Protein AF-A0A4D6LSB0-F1 (afdb_monomer_lite)

Foldseek 3Di:
DVVVVPDPVNVVVVVVVCVVPNDDDDDLVVAAEEAECCPVCQQVDDPPPHGDQWRDPPAADARYWYFTWGQDPVRDTDTDIHHDDPPVVVVVVLQVVCVVVVDDRQPPDPVRHPPVVVCVVVVRVCCCVPVDPDDD

InterPro domains:
  IPR023213 Chloramphenicol acetyltransferase-like domain superfamily [G3DSA:3.30.559.10] (1-106)

Radius of gyration: 18.88 Å; chains: 1; bounding box: 43×37×54 Å

Organism: Vigna unguiculata (NCBI:txid3917)

Sequence (136 aa):
MAKAQMGAEYVSSVADLMVLKGRPMYRTEGNYLIGDTTQVGFYEVDFGWGSPIYGGPAGAIPFVSFYGRFRNSEGEDVIVVPILLPHHVMRSFLSELVKITNKDPMDLSDENMPNSLVAFIETVMWVVNNLFDIKF

Structure (mmCIF, N/CA/C/O backbone):
data_AF-A0A4D6LSB0-F1
#
_entry.id   AF-A0A4D6LSB0-F1
#
loop_
_atom_site.group_PDB
_atom_site.id
_atom_site.type_symbol
_atom_site.label_atom_id
_atom_site.label_alt_id
_atom_site.label_comp_id
_atom_site.label_asym_id
_atom_site.label_entity_id
_atom_site.label_seq_id
_atom_site.pdbx_PDB_ins_code
_atom_site.Cartn_x
_atom_site.Cartn_y
_atom_site.Cartn_z
_atom_site.occupancy
_atom_site.B_iso_or_equiv
_atom_site.auth_seq_id
_atom_site.auth_comp_id
_atom_site.auth_asym_id
_atom_site.auth_atom_id
_atom_site.pdbx_PDB_model_num
ATOM 1 N N . MET A 1 1 ? 7.459 15.415 -8.007 1.00 44.94 1 MET A N 1
ATOM 2 C CA . MET A 1 1 ? 6.302 14.710 -8.600 1.00 44.94 1 MET A CA 1
ATOM 3 C C . MET A 1 1 ? 6.814 13.647 -9.566 1.00 44.94 1 MET A C 1
ATOM 5 O O . MET A 1 1 ? 7.153 13.991 -10.685 1.00 44.94 1 MET A O 1
ATOM 9 N N . ALA A 1 2 ? 6.901 12.381 -9.151 1.00 59.53 2 ALA A N 1
ATOM 10 C CA . ALA A 1 2 ? 7.356 11.301 -10.038 1.00 59.53 2 ALA A CA 1
ATOM 11 C C . ALA A 1 2 ? 6.264 10.857 -11.035 1.00 59.53 2 ALA A C 1
ATOM 13 O O . ALA A 1 2 ? 6.549 10.625 -12.203 1.00 59.53 2 ALA A O 1
ATOM 14 N N . LYS A 1 3 ? 4.989 10.836 -10.612 1.00 59.88 3 LYS A N 1
ATOM 15 C CA . LYS A 1 3 ? 3.849 10.428 -11.459 1.00 59.88 3 LYS A CA 1
ATOM 16 C C . LYS A 1 3 ? 3.667 11.313 -12.700 1.00 59.88 3 LYS A C 1
ATOM 18 O O . LYS A 1 3 ? 3.367 10.803 -13.767 1.00 59.88 3 LYS A O 1
ATOM 23 N N . ALA A 1 4 ? 3.888 12.625 -12.580 1.00 70.25 4 ALA A N 1
ATOM 24 C CA . ALA A 1 4 ? 3.753 13.567 -13.698 1.00 70.25 4 ALA A CA 1
ATOM 25 C C . ALA A 1 4 ? 4.863 13.424 -14.757 1.00 70.25 4 ALA A C 1
ATOM 27 O O . ALA A 1 4 ? 4.676 13.828 -15.898 1.00 70.25 4 ALA A O 1
ATOM 28 N N . GLN A 1 5 ? 6.010 12.846 -14.386 1.00 71.56 5 GLN A N 1
ATOM 29 C CA . GLN A 1 5 ? 7.112 12.565 -15.311 1.00 71.56 5 GLN A CA 1
ATOM 30 C C . GLN A 1 5 ? 6.899 11.252 -16.085 1.00 71.56 5 GLN A C 1
ATOM 32 O O . GLN A 1 5 ? 7.557 11.025 -17.097 1.00 71.56 5 GLN A O 1
ATOM 37 N N . MET A 1 6 ? 5.965 10.401 -15.645 1.00 80.06 6 MET A N 1
ATOM 38 C CA . MET A 1 6 ? 5.596 9.153 -16.318 1.00 80.06 6 MET A CA 1
ATOM 39 C C . MET A 1 6 ? 4.582 9.423 -17.439 1.00 80.06 6 MET A C 1
ATOM 41 O O . MET A 1 6 ? 3.398 9.112 -17.323 1.00 80.06 6 MET A O 1
ATOM 45 N N . GLY A 1 7 ? 5.051 10.045 -18.521 1.00 89.94 7 GLY A N 1
ATOM 46 C CA . GLY A 1 7 ? 4.271 10.235 -19.746 1.00 89.94 7 GLY A CA 1
ATOM 47 C C . GLY A 1 7 ? 4.190 8.970 -20.608 1.00 89.94 7 GLY A C 1
ATOM 48 O O . GLY A 1 7 ? 4.887 7.985 -20.361 1.00 89.94 7 GLY A O 1
ATOM 49 N N . ALA A 1 8 ? 3.376 9.015 -21.665 1.00 90.44 8 ALA A N 1
ATOM 50 C CA . ALA A 1 8 ? 3.216 7.895 -22.598 1.00 90.44 8 ALA A CA 1
ATOM 51 C C . ALA A 1 8 ? 4.552 7.460 -23.231 1.00 90.44 8 ALA A C 1
ATOM 53 O O . ALA A 1 8 ? 4.844 6.271 -23.282 1.00 90.44 8 ALA A O 1
ATOM 54 N N . GLU A 1 9 ? 5.398 8.415 -23.630 1.00 90.62 9 GLU A N 1
ATOM 55 C CA . GLU A 1 9 ? 6.722 8.130 -24.203 1.00 90.62 9 GLU A CA 1
ATOM 56 C C . GLU A 1 9 ? 7.644 7.395 -23.222 1.00 90.62 9 GLU A C 1
ATOM 58 O O . GLU A 1 9 ? 8.336 6.453 -23.604 1.00 90.62 9 GLU A O 1
ATOM 63 N N . TYR A 1 10 ? 7.618 7.783 -21.943 1.00 90.38 10 TYR A N 1
ATOM 64 C CA . TYR A 1 10 ? 8.384 7.102 -20.900 1.00 90.38 10 TYR A CA 1
ATOM 65 C C . TYR A 1 10 ? 7.906 5.658 -20.723 1.00 90.38 10 TYR A C 1
ATOM 67 O O . TYR A 1 10 ? 8.723 4.742 -20.675 1.00 90.38 10 TYR A O 1
ATOM 75 N N . VAL A 1 11 ? 6.589 5.444 -20.671 1.00 91.50 11 VAL A N 1
ATOM 76 C CA . VAL A 1 11 ? 6.005 4.103 -20.525 1.00 91.50 11 VAL A CA 1
ATOM 77 C C . VAL A 1 11 ? 6.361 3.215 -21.719 1.00 91.50 11 VAL A C 1
ATOM 79 O O . VAL A 1 11 ? 6.777 2.077 -21.508 1.00 91.50 11 VAL A O 1
ATOM 82 N N . SER A 1 12 ? 6.271 3.732 -22.948 1.00 92.44 12 SER A N 1
ATOM 83 C CA . SER A 1 12 ? 6.667 2.995 -24.156 1.00 92.44 12 SER A CA 1
ATOM 84 C C . SER A 1 12 ? 8.158 2.650 -24.155 1.00 92.44 12 SER A C 1
ATOM 86 O O . SER A 1 12 ? 8.516 1.501 -24.380 1.00 92.44 12 SER A O 1
ATOM 88 N N . SER A 1 13 ? 9.026 3.604 -23.806 1.00 94.00 13 SER A N 1
ATOM 89 C CA . SER A 1 13 ? 10.474 3.374 -23.709 1.00 94.00 13 SER A CA 1
ATOM 90 C C . SER A 1 13 ? 10.828 2.314 -22.659 1.00 94.00 13 SER A C 1
ATOM 92 O O . SER A 1 13 ? 11.653 1.432 -22.904 1.00 94.00 13 SER A O 1
ATOM 94 N N . VAL A 1 14 ? 10.163 2.341 -21.498 1.00 91.81 14 VAL A N 1
ATOM 95 C CA . VAL A 1 14 ? 10.322 1.298 -20.478 1.00 91.81 14 VAL A CA 1
ATOM 96 C C . VAL A 1 14 ? 9.817 -0.046 -20.997 1.00 91.81 14 VAL A C 1
ATOM 98 O O . VAL A 1 14 ? 10.492 -1.046 -20.782 1.00 91.81 14 VAL A O 1
ATOM 101 N N . ALA A 1 15 ? 8.684 -0.101 -21.701 1.00 92.75 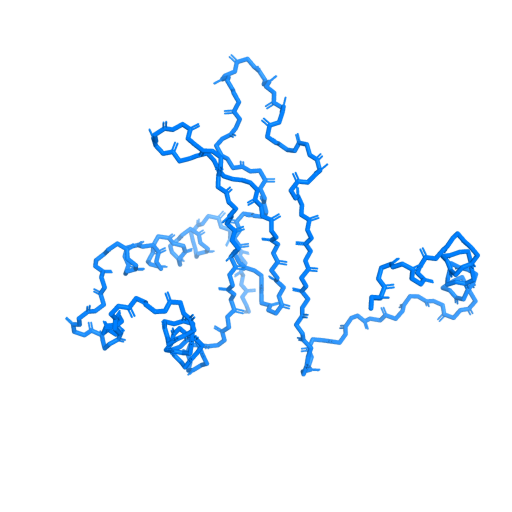15 ALA A N 1
ATOM 102 C CA . ALA A 1 15 ? 8.179 -1.343 -22.285 1.00 92.75 15 ALA A CA 1
ATOM 103 C C . ALA A 1 15 ? 9.174 -1.948 -23.292 1.00 92.75 15 ALA A C 1
ATOM 105 O O . ALA A 1 15 ? 9.510 -3.127 -23.169 1.00 92.75 15 ALA A O 1
ATOM 106 N N . ASP A 1 16 ? 9.718 -1.138 -24.204 1.00 95.69 16 ASP A N 1
ATOM 107 C CA . ASP A 1 16 ? 10.752 -1.561 -25.155 1.00 95.69 16 ASP A CA 1
ATOM 108 C C . ASP A 1 16 ? 12.007 -2.063 -24.428 1.00 95.69 16 ASP A C 1
ATOM 110 O O . ASP A 1 16 ? 12.557 -3.119 -24.755 1.00 95.69 16 ASP A O 1
ATOM 114 N N . LEU A 1 17 ? 12.433 -1.362 -23.373 1.00 93.75 17 LEU A N 1
ATOM 115 C CA . LEU A 1 17 ? 13.543 -1.797 -22.528 1.00 93.75 17 LEU A CA 1
ATOM 116 C C . LEU A 1 17 ? 13.264 -3.158 -21.868 1.00 93.75 17 LEU A C 1
ATOM 118 O O . LEU A 1 17 ? 14.158 -4.006 -21.844 1.00 93.75 17 LEU A O 1
ATOM 122 N N . MET A 1 18 ? 12.045 -3.392 -21.367 1.00 94.25 18 MET A N 1
ATOM 123 C CA . MET A 1 18 ? 11.648 -4.669 -20.757 1.00 94.25 18 MET A CA 1
ATOM 124 C C . MET A 1 18 ? 11.603 -5.816 -21.777 1.00 94.25 18 MET A C 1
ATOM 126 O O . MET A 1 18 ? 11.867 -6.957 -21.402 1.00 94.25 18 MET A O 1
ATOM 130 N N . VAL A 1 19 ? 11.320 -5.541 -23.055 1.00 95.69 19 VAL A N 1
ATOM 131 C CA . VAL A 1 19 ? 11.426 -6.535 -24.140 1.00 95.69 19 VAL A CA 1
ATOM 132 C C . VAL A 1 19 ? 12.892 -6.866 -24.429 1.00 95.69 19 VAL A C 1
ATOM 134 O O . VAL A 1 19 ? 13.247 -8.033 -24.572 1.00 95.69 19 VAL A O 1
ATOM 137 N N . LEU A 1 20 ? 13.760 -5.850 -24.476 1.00 96.19 20 LEU A N 1
ATOM 138 C CA . LEU A 1 20 ? 15.174 -6.014 -24.829 1.00 96.19 20 LEU A CA 1
ATOM 139 C C . LEU A 1 20 ? 16.026 -6.627 -23.711 1.00 96.19 20 LEU A C 1
ATOM 141 O O . LEU A 1 20 ? 16.982 -7.351 -23.989 1.00 96.19 20 LEU A O 1
ATOM 145 N N . LYS A 1 21 ? 15.746 -6.284 -22.451 1.00 94.06 21 LYS A N 1
ATOM 146 C CA . LYS A 1 21 ? 16.558 -6.669 -21.283 1.00 94.06 21 LYS A CA 1
ATOM 147 C C . LYS A 1 21 ? 15.846 -7.625 -20.328 1.00 94.06 21 LYS A C 1
ATOM 149 O O . LYS A 1 21 ? 16.485 -8.131 -19.408 1.00 94.06 21 LYS A O 1
ATOM 154 N N . GLY A 1 22 ? 14.561 -7.891 -20.551 1.00 90.25 22 GLY A N 1
ATOM 155 C CA . GLY A 1 22 ? 13.711 -8.591 -19.595 1.00 90.25 22 GLY A CA 1
ATOM 156 C C . GLY A 1 22 ? 13.246 -7.678 -18.458 1.00 90.25 22 GLY A C 1
ATOM 157 O O . GLY A 1 22 ? 13.720 -6.554 -18.291 1.00 90.25 22 GLY A O 1
ATOM 158 N N . ARG A 1 23 ? 12.303 -8.177 -17.651 1.00 86.50 23 ARG A N 1
ATOM 159 C CA . ARG A 1 23 ? 11.774 -7.463 -16.483 1.00 86.50 23 ARG A CA 1
ATOM 160 C C . ARG A 1 23 ? 12.712 -7.629 -15.278 1.00 86.50 23 ARG A C 1
ATOM 162 O O . ARG A 1 23 ? 12.906 -8.766 -14.846 1.00 86.50 23 ARG A O 1
ATOM 169 N N . PRO A 1 24 ? 13.244 -6.543 -14.688 1.00 84.62 24 PRO A N 1
ATOM 170 C CA . PRO A 1 24 ? 13.996 -6.617 -13.444 1.00 84.62 24 PRO A CA 1
ATOM 171 C C . PRO A 1 24 ? 13.144 -7.202 -12.319 1.00 84.62 24 PRO A C 1
ATOM 173 O O . PRO A 1 24 ? 11.960 -6.881 -12.187 1.00 84.62 24 PRO A O 1
ATOM 176 N N . MET A 1 25 ? 13.762 -8.030 -11.480 1.00 81.06 25 MET A N 1
ATOM 177 C CA . MET A 1 25 ? 13.138 -8.474 -10.240 1.00 81.06 25 MET A CA 1
ATOM 178 C C . MET A 1 25 ? 13.041 -7.294 -9.270 1.00 81.06 25 MET A C 1
ATOM 180 O O . MET A 1 25 ? 13.960 -6.477 -9.172 1.00 81.06 25 MET A O 1
ATOM 184 N N . TYR A 1 26 ? 11.929 -7.196 -8.547 1.00 72.38 26 TYR A N 1
ATOM 185 C CA . TYR A 1 26 ? 11.775 -6.172 -7.522 1.00 72.38 26 TYR A CA 1
ATOM 186 C C . TYR A 1 26 ? 12.728 -6.447 -6.364 1.00 72.38 26 TYR A C 1
ATOM 188 O O . TYR A 1 26 ? 12.724 -7.541 -5.801 1.00 72.38 26 TYR A O 1
ATOM 196 N N . ARG A 1 27 ? 13.528 -5.446 -5.993 1.00 78.19 27 ARG A N 1
ATOM 197 C CA . ARG A 1 27 ? 14.406 -5.527 -4.828 1.00 78.19 27 ARG A CA 1
ATOM 198 C C . ARG A 1 27 ? 13.702 -4.914 -3.626 1.00 78.19 27 ARG A C 1
ATOM 200 O O . ARG A 1 27 ? 13.514 -3.705 -3.582 1.00 78.19 27 ARG A O 1
ATOM 207 N N . THR A 1 28 ? 13.333 -5.741 -2.657 1.00 71.25 28 THR A N 1
ATOM 208 C CA . THR A 1 28 ? 12.705 -5.303 -1.398 1.00 71.25 28 THR A CA 1
ATOM 209 C C . THR A 1 28 ? 13.728 -4.885 -0.340 1.00 71.25 28 THR A C 1
ATOM 211 O O . THR A 1 28 ? 13.394 -4.153 0.583 1.00 71.25 28 THR A O 1
ATOM 214 N N . GLU A 1 29 ? 14.999 -5.270 -0.479 1.00 82.00 29 GLU A N 1
ATOM 215 C CA . GLU A 1 29 ? 16.067 -4.795 0.408 1.00 82.00 29 GLU A CA 1
ATOM 216 C C . GLU A 1 29 ? 16.206 -3.270 0.335 1.00 82.00 29 GLU A C 1
ATOM 218 O O . GLU A 1 29 ? 16.516 -2.718 -0.723 1.00 82.00 29 GLU A O 1
ATOM 223 N N . GLY A 1 30 ? 15.972 -2.593 1.462 1.00 83.06 30 GLY A N 1
ATOM 224 C CA . GLY A 1 30 ? 16.048 -1.133 1.571 1.00 83.06 30 GLY A CA 1
ATOM 225 C C . GLY A 1 30 ? 14.934 -0.370 0.845 1.00 83.06 30 GLY A C 1
ATOM 226 O O . GLY A 1 30 ? 14.959 0.857 0.847 1.00 83.06 30 GLY A O 1
ATOM 227 N N . ASN A 1 31 ? 13.960 -1.064 0.247 1.00 85.19 31 ASN A N 1
ATOM 228 C CA . ASN A 1 31 ? 12.840 -0.452 -0.464 1.00 85.19 31 ASN A CA 1
ATOM 229 C C . ASN A 1 31 ? 11.509 -0.879 0.157 1.00 85.19 31 ASN A C 1
ATOM 231 O O . ASN A 1 31 ? 11.371 -1.983 0.678 1.00 85.19 31 ASN A O 1
ATOM 235 N N . TYR A 1 32 ? 10.507 -0.012 0.048 1.00 84.56 32 TYR A N 1
ATOM 236 C CA . TYR A 1 32 ? 9.141 -0.300 0.468 1.00 84.56 32 TYR A CA 1
ATOM 237 C C . TYR A 1 32 ? 8.189 0.048 -0.671 1.00 84.56 32 TYR A C 1
ATOM 239 O O . TYR A 1 32 ? 8.266 1.146 -1.227 1.00 84.56 32 TYR A O 1
ATOM 247 N N . LEU A 1 33 ? 7.320 -0.886 -1.052 1.00 87.81 33 LEU A N 1
ATOM 248 C CA . LEU A 1 33 ? 6.403 -0.696 -2.169 1.00 87.81 33 LEU A CA 1
ATOM 249 C C . LEU A 1 33 ? 5.037 -0.255 -1.656 1.00 87.81 33 LEU A C 1
ATOM 251 O O . LEU A 1 33 ? 4.509 -0.796 -0.686 1.00 87.81 33 LEU A O 1
ATOM 255 N N . ILE A 1 34 ? 4.447 0.709 -2.354 1.00 88.12 34 ILE A N 1
ATOM 256 C CA . ILE A 1 34 ? 3.112 1.209 -2.050 1.00 88.12 34 ILE A CA 1
ATOM 257 C C . ILE A 1 34 ? 2.288 1.204 -3.336 1.00 88.12 34 ILE A C 1
ATOM 259 O O . ILE A 1 34 ? 2.663 1.840 -4.320 1.00 88.12 34 ILE A O 1
ATOM 263 N N . GLY A 1 35 ? 1.175 0.475 -3.330 1.00 87.56 35 GLY A N 1
ATOM 264 C CA . GLY A 1 35 ? 0.183 0.478 -4.400 1.00 87.56 35 GLY A CA 1
ATOM 265 C C . GLY A 1 35 ? -1.056 1.270 -3.996 1.00 87.56 35 GLY A C 1
ATOM 266 O O . GLY A 1 35 ? -1.529 1.154 -2.873 1.00 87.56 35 GLY A O 1
ATOM 267 N N . ASP A 1 36 ? -1.619 2.063 -4.899 1.00 87.88 36 ASP A N 1
ATOM 268 C CA . ASP A 1 36 ? -2.911 2.713 -4.669 1.00 87.88 36 ASP A CA 1
ATOM 269 C C . ASP A 1 36 ? -4.007 1.941 -5.405 1.00 87.88 36 ASP A C 1
ATOM 271 O O . ASP A 1 36 ? -4.011 1.887 -6.634 1.00 87.88 36 ASP A O 1
ATOM 275 N N . THR A 1 37 ? -4.917 1.319 -4.650 1.00 87.31 37 THR A N 1
ATOM 276 C CA . THR A 1 37 ? -6.071 0.591 -5.202 1.00 87.31 37 THR A CA 1
ATOM 277 C C . THR A 1 37 ? -7.397 1.316 -4.989 1.00 87.31 37 THR A C 1
ATOM 279 O O . THR A 1 37 ? -8.455 0.792 -5.336 1.00 87.31 37 THR A O 1
ATOM 282 N N . THR A 1 38 ? -7.374 2.553 -4.482 1.00 84.31 38 THR A N 1
ATOM 283 C CA . THR A 1 38 ? -8.592 3.315 -4.156 1.00 84.31 38 THR A CA 1
ATOM 284 C C . THR A 1 38 ? -9.459 3.643 -5.373 1.00 84.31 38 THR A C 1
ATOM 286 O O . THR A 1 38 ? -10.632 3.982 -5.218 1.00 84.31 38 THR A O 1
ATOM 289 N N . GLN A 1 39 ? -8.914 3.524 -6.585 1.00 85.62 39 GLN A N 1
ATOM 290 C CA . GLN A 1 39 ? -9.604 3.793 -7.852 1.00 85.62 39 GLN A CA 1
ATOM 291 C C . GLN A 1 39 ? -9.823 2.540 -8.709 1.00 85.62 39 GLN A C 1
ATOM 293 O O . GLN A 1 39 ? -10.271 2.648 -9.842 1.00 85.62 39 GLN A O 1
ATOM 298 N N . VAL A 1 40 ? -9.511 1.348 -8.192 1.00 85.56 40 VAL A N 1
ATOM 299 C CA . VAL A 1 40 ? -9.638 0.095 -8.962 1.00 85.56 40 VAL A CA 1
ATOM 300 C C . VAL A 1 40 ? -11.102 -0.362 -9.087 1.00 85.56 40 VAL A C 1
ATOM 302 O O . VAL A 1 40 ? -11.410 -1.202 -9.923 1.00 85.56 40 VAL A O 1
ATOM 305 N N . GLY A 1 41 ? -12.017 0.210 -8.295 1.00 84.44 41 GLY A N 1
ATOM 306 C CA . GLY A 1 41 ? -13.458 -0.066 -8.380 1.00 84.44 41 GLY A CA 1
ATOM 307 C C . GLY A 1 41 ? -13.917 -1.301 -7.602 1.00 84.44 41 GLY A C 1
ATOM 308 O O . GLY A 1 41 ? -15.070 -1.699 -7.708 1.00 84.44 41 GLY A O 1
ATOM 309 N N . PHE A 1 42 ? -13.055 -1.901 -6.772 1.00 82.81 42 PHE A N 1
ATOM 310 C CA . PHE A 1 42 ? -13.418 -3.089 -5.986 1.00 82.81 42 PHE A CA 1
ATOM 311 C C . PHE A 1 42 ? -14.635 -2.889 -5.067 1.00 82.81 42 PHE A C 1
ATOM 313 O O . PHE A 1 42 ? -15.324 -3.850 -4.757 1.00 82.81 42 PHE A O 1
ATOM 320 N N . TYR A 1 43 ? -14.910 -1.652 -4.651 1.00 78.62 43 TYR A N 1
ATOM 321 C CA . TYR A 1 43 ? -16.040 -1.266 -3.796 1.00 78.62 43 TYR A CA 1
ATOM 322 C C . TYR A 1 43 ? -17.372 -1.109 -4.552 1.00 78.62 43 TYR A C 1
ATOM 324 O O . TYR A 1 43 ? -18.408 -0.926 -3.921 1.00 78.62 43 TYR A O 1
ATOM 332 N N . GLU A 1 44 ? -17.360 -1.177 -5.885 1.00 82.50 44 GLU A N 1
ATOM 333 C CA . GLU A 1 44 ? -18.548 -1.005 -6.739 1.00 82.50 44 GLU A CA 1
ATOM 334 C C . GLU A 1 44 ? -19.136 -2.347 -7.208 1.00 82.50 44 GLU A C 1
ATOM 336 O O . GLU A 1 44 ? -20.183 -2.382 -7.851 1.00 82.50 44 GLU A O 1
ATOM 341 N N . VAL A 1 45 ? -18.472 -3.463 -6.894 1.00 84.38 45 VAL A N 1
ATOM 342 C CA . VAL A 1 45 ? -18.881 -4.800 -7.337 1.00 84.38 45 VAL A CA 1
ATOM 343 C C . VAL A 1 45 ? -19.974 -5.351 -6.422 1.00 84.38 45 VAL A C 1
ATOM 345 O O . VAL A 1 45 ? -19.681 -5.785 -5.315 1.00 84.38 45 VAL A O 1
ATOM 348 N N . ASP A 1 46 ? -21.219 -5.390 -6.894 1.00 86.81 46 ASP A N 1
ATOM 349 C CA . ASP A 1 46 ? -22.346 -6.004 -6.179 1.00 86.81 46 ASP A CA 1
ATOM 350 C C . ASP A 1 46 ? -22.815 -7.284 -6.888 1.00 86.81 46 ASP A C 1
ATOM 352 O O . ASP A 1 46 ? -23.262 -7.257 -8.035 1.00 86.81 46 ASP A O 1
ATOM 356 N N . PHE A 1 47 ? -22.723 -8.420 -6.193 1.00 85.31 47 PHE A N 1
ATOM 357 C CA . PHE A 1 47 ? -23.190 -9.726 -6.678 1.00 85.31 47 PHE A CA 1
ATOM 358 C C . PHE A 1 47 ? -24.655 -10.030 -6.305 1.00 85.31 47 PHE A C 1
ATOM 360 O O . PHE A 1 47 ? -25.125 -11.149 -6.506 1.00 85.31 47 PHE A O 1
ATOM 367 N N . GLY A 1 48 ? -25.380 -9.055 -5.752 1.00 87.88 48 GLY A N 1
ATOM 368 C CA . GLY A 1 48 ? -26.732 -9.201 -5.210 1.00 87.88 48 GLY A CA 1
ATOM 369 C C . GLY A 1 48 ? -26.774 -9.376 -3.688 1.00 87.88 48 GLY A C 1
ATOM 370 O O . GLY A 1 48 ? -27.844 -9.629 -3.135 1.00 87.88 48 GLY A O 1
ATOM 371 N N . TRP A 1 49 ? -25.630 -9.252 -3.008 1.00 85.31 49 TRP A N 1
ATOM 372 C CA . TRP A 1 49 ? -25.510 -9.310 -1.541 1.00 85.31 49 TRP A CA 1
ATOM 373 C C . TRP A 1 49 ? -25.163 -7.948 -0.925 1.00 85.31 49 TRP A C 1
ATOM 375 O O . TRP A 1 49 ? -24.956 -7.857 0.285 1.00 85.31 49 TRP A O 1
ATOM 385 N N . GLY A 1 50 ? -25.136 -6.895 -1.744 1.00 82.69 50 GLY A N 1
ATOM 386 C CA . GLY A 1 50 ? -24.750 -5.548 -1.354 1.00 82.69 50 GLY A CA 1
ATOM 387 C C . GLY A 1 50 ? -23.284 -5.249 -1.658 1.00 82.69 50 GLY A C 1
ATOM 388 O O . GLY A 1 50 ? -22.492 -6.126 -2.007 1.00 82.69 50 GLY A O 1
ATOM 389 N N . SER A 1 51 ? -22.922 -3.972 -1.530 1.00 82.00 51 SER A N 1
ATOM 390 C CA . SER A 1 51 ? -21.564 -3.496 -1.792 1.00 82.00 51 SER A CA 1
ATOM 391 C C . SER A 1 51 ? -20.548 -4.081 -0.798 1.00 82.00 51 SER A C 1
ATOM 393 O O . SER A 1 51 ? -20.848 -4.203 0.394 1.00 82.00 51 SER A O 1
ATOM 395 N N . PRO A 1 52 ? -19.325 -4.405 -1.247 1.00 80.88 52 PRO A N 1
ATOM 396 C CA . PRO A 1 52 ? -18.331 -5.048 -0.408 1.00 80.88 52 PRO A CA 1
ATOM 397 C C . PRO A 1 52 ? -17.748 -4.058 0.601 1.00 80.88 52 PRO A C 1
ATOM 399 O O . PRO A 1 52 ? -17.442 -2.909 0.286 1.00 80.88 52 PRO A O 1
ATOM 402 N N . ILE A 1 53 ? -17.553 -4.543 1.827 1.00 82.38 53 ILE A N 1
ATOM 403 C CA . ILE A 1 53 ? -16.959 -3.779 2.934 1.00 82.38 53 ILE A CA 1
ATOM 404 C C . ILE A 1 53 ? -15.466 -3.510 2.684 1.00 82.38 53 ILE A C 1
ATOM 406 O O . ILE A 1 53 ? -14.942 -2.470 3.078 1.00 82.38 53 ILE A O 1
ATOM 410 N N . TYR A 1 54 ? -14.778 -4.438 2.018 1.00 79.88 54 TYR A N 1
ATOM 411 C CA . TYR A 1 54 ? -13.359 -4.366 1.686 1.00 79.88 54 TYR A CA 1
ATOM 412 C C . TYR A 1 54 ? -13.087 -5.133 0.393 1.00 79.88 54 TYR A C 1
ATOM 414 O O . TYR A 1 54 ? -13.677 -6.186 0.162 1.00 79.88 54 TYR A O 1
ATOM 422 N N . GLY A 1 55 ? -12.163 -4.628 -0.424 1.00 78.06 55 GLY A N 1
ATOM 423 C CA . GLY A 1 55 ? -11.814 -5.227 -1.714 1.00 78.06 55 GLY A CA 1
ATOM 424 C C . GLY A 1 55 ? -10.318 -5.226 -2.018 1.00 78.06 55 GLY A C 1
ATOM 425 O O . GLY A 1 55 ? -9.935 -5.178 -3.177 1.00 78.06 55 GLY A O 1
ATOM 426 N N . GLY A 1 56 ? -9.463 -5.197 -0.995 1.00 77.31 56 GLY A N 1
ATOM 427 C CA . GLY A 1 56 ? -8.008 -5.209 -1.162 1.00 77.31 56 GLY A CA 1
ATOM 428 C C . GLY A 1 56 ? -7.382 -6.596 -0.958 1.00 77.31 56 GLY A C 1
ATOM 429 O O . GLY A 1 56 ? -8.092 -7.595 -0.835 1.00 77.31 56 GLY A O 1
ATOM 430 N N . PRO A 1 57 ? -6.040 -6.675 -0.887 1.00 75.88 57 PRO A N 1
ATOM 431 C CA . PRO A 1 57 ? -5.333 -7.905 -0.537 1.00 75.88 57 PRO A CA 1
ATOM 432 C C . PRO A 1 57 ? -5.874 -8.521 0.756 1.00 75.88 57 PRO A C 1
ATOM 434 O O . PRO A 1 57 ? -6.181 -7.791 1.699 1.00 75.88 57 PRO A O 1
ATOM 437 N N . ALA A 1 58 ? -5.930 -9.854 0.818 1.00 77.44 58 ALA A N 1
ATOM 438 C CA . ALA A 1 58 ? -6.460 -10.591 1.970 1.00 77.44 58 ALA A CA 1
ATOM 439 C C . ALA A 1 58 ? -5.708 -10.318 3.289 1.00 77.44 58 ALA A C 1
ATOM 441 O O . ALA A 1 58 ? -6.234 -10.576 4.366 1.00 77.44 58 ALA A O 1
ATOM 442 N N . GLY A 1 59 ? -4.489 -9.781 3.214 1.00 71.12 59 GLY A N 1
ATOM 443 C CA . GLY A 1 59 ? -3.690 -9.415 4.372 1.00 71.12 59 GLY A CA 1
ATOM 444 C C . GLY A 1 59 ? -2.502 -8.536 3.998 1.00 71.12 59 GLY A C 1
ATOM 445 O O . GLY A 1 59 ? -2.313 -8.158 2.839 1.00 71.12 59 GLY A O 1
ATOM 446 N N . ALA A 1 60 ? -1.700 -8.204 5.005 1.00 76.25 60 ALA A N 1
ATOM 447 C CA . ALA A 1 60 ? -0.488 -7.425 4.821 1.00 76.25 60 ALA A CA 1
ATOM 448 C C . ALA A 1 60 ? 0.609 -8.277 4.161 1.00 76.25 60 ALA A C 1
ATOM 450 O O . ALA A 1 60 ? 0.836 -9.423 4.546 1.00 76.25 60 ALA A O 1
ATOM 451 N N . ILE A 1 61 ? 1.291 -7.714 3.164 1.00 79.31 61 ILE A N 1
ATOM 452 C CA . ILE A 1 61 ? 2.361 -8.385 2.420 1.00 79.31 61 ILE A CA 1
ATOM 453 C C . ILE A 1 61 ? 3.696 -7.802 2.902 1.00 79.31 61 ILE A C 1
ATOM 455 O O . ILE A 1 61 ? 3.802 -6.580 3.035 1.00 79.31 61 ILE A O 1
ATOM 459 N N . PRO A 1 62 ? 4.730 -8.619 3.179 1.00 81.12 62 PRO A N 1
ATOM 460 C CA . PRO A 1 62 ? 6.015 -8.091 3.622 1.00 81.12 62 PRO A CA 1
ATOM 461 C C . PRO A 1 62 ? 6.557 -7.051 2.634 1.00 81.12 62 PRO A C 1
ATOM 463 O O . PRO A 1 62 ? 6.660 -7.327 1.439 1.00 81.12 62 PRO A O 1
ATOM 466 N N . PHE A 1 63 ? 6.918 -5.867 3.136 1.00 80.75 63 PHE A N 1
ATOM 467 C CA . PHE A 1 63 ? 7.500 -4.765 2.350 1.00 80.75 63 PHE A CA 1
ATOM 468 C C . PHE A 1 63 ? 6.599 -4.181 1.244 1.00 80.75 63 PHE A C 1
ATOM 470 O O . PHE A 1 63 ? 7.080 -3.405 0.412 1.00 80.75 63 PHE A O 1
ATOM 477 N N . VAL A 1 64 ? 5.305 -4.526 1.226 1.00 85.75 64 VAL A N 1
ATOM 478 C CA . VAL A 1 64 ? 4.327 -4.017 0.258 1.00 85.75 64 VAL A CA 1
ATOM 479 C C . VAL A 1 64 ? 3.030 -3.636 0.967 1.00 85.75 64 VAL A C 1
ATOM 481 O O . VAL A 1 64 ? 2.395 -4.464 1.616 1.00 85.75 64 VAL A O 1
ATOM 484 N N . SER A 1 65 ? 2.582 -2.399 0.776 1.00 87.62 65 SER A N 1
ATOM 485 C CA . SER A 1 65 ? 1.273 -1.934 1.242 1.00 87.62 65 SER A CA 1
ATOM 486 C C . SER A 1 65 ? 0.395 -1.478 0.098 1.00 87.62 65 SER A C 1
ATOM 488 O O . SER A 1 65 ? 0.880 -0.977 -0.914 1.00 87.62 65 SER A O 1
ATOM 490 N N . PHE A 1 66 ? -0.915 -1.590 0.297 1.00 85.94 66 PHE A N 1
ATOM 491 C CA . PHE A 1 66 ? -1.902 -1.073 -0.638 1.00 85.94 66 PHE A CA 1
ATOM 492 C C . PHE A 1 66 ? -2.835 -0.088 0.061 1.00 85.94 66 PHE A C 1
ATOM 494 O O . PHE A 1 66 ? -3.317 -0.375 1.151 1.00 85.94 66 PHE A O 1
ATOM 501 N N . TYR A 1 67 ? -3.119 1.053 -0.564 1.00 85.44 67 TYR A N 1
ATOM 502 C CA . TYR A 1 67 ? -4.243 1.893 -0.164 1.00 85.44 67 TYR A CA 1
ATOM 503 C C . TYR A 1 67 ? -5.526 1.234 -0.661 1.00 85.44 67 TYR A C 1
ATOM 505 O O . TYR A 1 67 ? -5.773 1.186 -1.870 1.00 85.44 67 TYR A O 1
ATOM 513 N N . GLY A 1 68 ? -6.318 0.699 0.263 1.00 84.50 68 GLY A N 1
ATOM 514 C CA . GLY A 1 68 ? -7.624 0.106 -0.013 1.00 84.50 68 GLY A CA 1
ATOM 515 C C . GLY A 1 68 ? -8.744 0.970 0.550 1.00 84.50 68 GLY A C 1
ATOM 516 O O . GLY A 1 68 ? -8.590 1.560 1.619 1.00 84.50 68 GLY A O 1
ATOM 517 N N . ARG A 1 69 ? -9.881 1.039 -0.151 1.00 82.88 69 ARG A N 1
ATOM 518 C CA . ARG A 1 69 ? -11.115 1.570 0.446 1.00 82.88 69 ARG A CA 1
ATOM 519 C C . ARG A 1 69 ? -11.744 0.514 1.352 1.00 82.88 69 ARG A C 1
ATOM 521 O O . ARG A 1 69 ? -11.740 -0.672 1.019 1.00 82.88 69 ARG A O 1
ATOM 528 N N . PHE A 1 70 ? -12.272 0.967 2.477 1.00 82.50 70 PHE A N 1
ATOM 529 C CA . PHE A 1 70 ? -12.978 0.169 3.467 1.00 82.50 70 PHE A CA 1
ATOM 530 C C . PHE A 1 70 ? -14.213 0.937 3.923 1.00 82.50 70 PHE A C 1
ATOM 532 O O . PHE A 1 70 ? -14.109 2.130 4.200 1.00 82.50 70 PHE A O 1
ATOM 539 N N . ARG A 1 71 ? -15.360 0.270 4.026 1.00 79.19 71 ARG A N 1
ATOM 540 C CA . ARG A 1 71 ? -16.568 0.869 4.599 1.00 79.19 71 ARG A CA 1
ATOM 541 C C . ARG A 1 71 ? -16.669 0.495 6.074 1.00 79.19 71 ARG A C 1
ATOM 543 O O . ARG A 1 71 ? -16.722 -0.684 6.409 1.00 79.19 71 ARG A O 1
ATOM 550 N N . ASN A 1 72 ? -16.663 1.487 6.961 1.00 79.56 72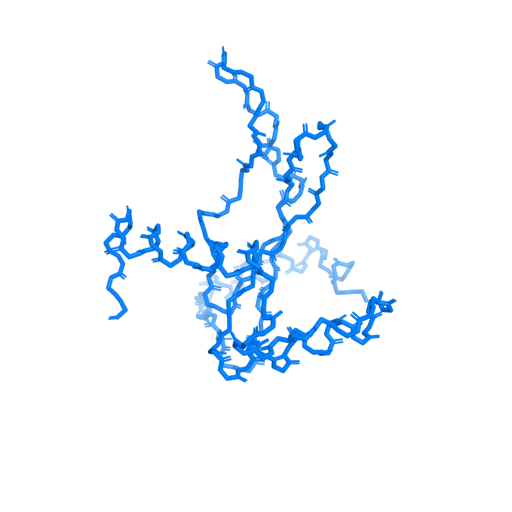 ASN A N 1
ATOM 551 C CA . ASN A 1 72 ? -16.748 1.243 8.401 1.00 79.56 72 ASN A CA 1
ATOM 552 C C . ASN A 1 72 ? -18.176 0.844 8.835 1.00 79.56 72 ASN A C 1
ATOM 554 O O . ASN A 1 72 ? -19.119 0.855 8.042 1.00 79.56 72 ASN A O 1
ATOM 558 N N . SER A 1 73 ? -18.343 0.494 10.114 1.00 78.38 73 SER A N 1
ATOM 559 C CA . SER A 1 73 ? -19.645 0.125 10.694 1.00 78.38 73 SER A CA 1
ATOM 560 C C . SER A 1 73 ? -20.680 1.255 10.679 1.00 78.38 73 SER A C 1
ATOM 562 O O . SER A 1 73 ? -21.869 0.987 10.821 1.00 78.38 73 SER A O 1
ATOM 564 N N . GLU A 1 74 ? -20.238 2.501 10.512 1.00 80.56 74 GLU A N 1
ATOM 565 C CA . GLU A 1 74 ? -21.083 3.696 10.412 1.00 80.56 74 GLU A CA 1
ATOM 566 C C . GLU A 1 74 ? -21.464 4.010 8.951 1.00 80.56 74 GLU A C 1
ATOM 568 O O . GLU A 1 74 ? -22.233 4.929 8.686 1.00 80.56 74 GLU A O 1
ATOM 573 N N . GLY A 1 75 ? -20.973 3.217 7.989 1.00 79.31 75 GLY A N 1
ATOM 574 C CA . GLY A 1 75 ? -21.238 3.386 6.561 1.00 79.31 75 GLY A CA 1
ATOM 575 C C . GLY A 1 75 ? -20.319 4.391 5.860 1.00 79.31 75 GLY A C 1
ATOM 576 O O . GLY A 1 75 ? -20.512 4.666 4.672 1.00 79.31 75 GLY A O 1
ATOM 577 N N . GLU A 1 76 ? -19.302 4.912 6.541 1.00 83.12 76 GLU A N 1
ATOM 578 C CA . GLU A 1 76 ? -18.339 5.854 5.975 1.00 83.12 76 GLU A CA 1
ATOM 579 C C . GLU A 1 76 ? -17.226 5.132 5.211 1.00 83.12 76 GLU A C 1
ATOM 581 O O . GLU A 1 76 ? -16.720 4.090 5.639 1.00 83.12 76 GLU A O 1
ATOM 586 N N . ASP A 1 77 ? -16.814 5.719 4.087 1.00 83.12 77 ASP A N 1
ATOM 587 C CA . ASP A 1 77 ? -15.709 5.211 3.280 1.00 83.12 77 ASP A CA 1
ATOM 588 C C . ASP A 1 77 ? -14.378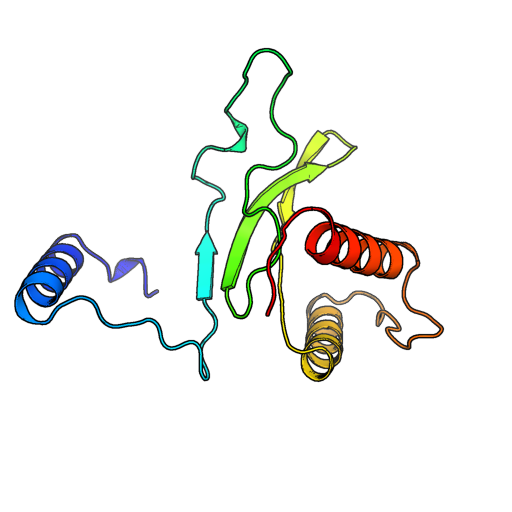 5.760 3.809 1.00 83.12 77 ASP A C 1
ATOM 590 O O . ASP A 1 77 ? -14.096 6.957 3.733 1.00 83.12 77 ASP A O 1
ATOM 594 N N . VAL A 1 78 ? -13.533 4.867 4.319 1.00 83.38 78 VAL A N 1
ATOM 595 C CA . VAL A 1 78 ? -12.199 5.178 4.837 1.00 83.38 78 VAL A CA 1
ATOM 596 C C . VAL A 1 78 ? -11.116 4.496 4.005 1.00 83.38 78 VAL A C 1
ATOM 598 O O . VAL A 1 78 ? -11.364 3.549 3.256 1.00 83.38 78 VAL A O 1
ATOM 601 N N . ILE A 1 79 ? -9.884 4.986 4.132 1.00 84.62 79 ILE A N 1
ATOM 602 C CA . ILE A 1 79 ? -8.714 4.365 3.509 1.00 84.62 79 ILE A CA 1
ATOM 603 C C . ILE A 1 79 ? -7.981 3.549 4.566 1.00 84.62 79 ILE A C 1
ATOM 605 O O . ILE A 1 79 ? -7.592 4.074 5.609 1.00 84.62 79 ILE A O 1
ATOM 609 N N . VAL A 1 80 ? -7.757 2.274 4.267 1.00 82.81 80 VAL A N 1
ATOM 610 C CA . VAL A 1 80 ? -6.977 1.357 5.098 1.00 82.81 80 VAL A CA 1
ATOM 611 C C . VAL A 1 80 ? -5.679 1.018 4.379 1.00 82.81 80 VAL A C 1
ATOM 613 O O . VAL A 1 80 ? -5.659 0.799 3.166 1.00 82.81 80 VAL A O 1
ATOM 616 N N . VAL A 1 81 ? -4.589 0.983 5.145 1.00 85.38 81 VAL A N 1
ATOM 617 C CA . VAL A 1 81 ? -3.248 0.650 4.658 1.00 85.38 81 VAL A CA 1
ATOM 618 C C . VAL A 1 81 ? -2.672 -0.459 5.537 1.00 85.38 81 VAL A C 1
ATOM 620 O O . VAL A 1 81 ? -2.152 -0.169 6.615 1.00 85.38 81 VAL A O 1
ATOM 623 N N . PRO A 1 82 ? -2.769 -1.734 5.126 1.00 81.44 82 PRO A N 1
ATOM 624 C CA . PRO A 1 82 ? -2.128 -2.820 5.849 1.00 81.44 82 PRO A CA 1
ATOM 625 C C . PRO A 1 82 ? -0.607 -2.721 5.676 1.00 81.44 82 PRO A C 1
ATOM 627 O O . PRO A 1 82 ? -0.105 -2.632 4.553 1.00 81.44 82 PRO A O 1
ATOM 630 N N . ILE A 1 83 ? 0.129 -2.727 6.787 1.00 84.69 83 ILE A N 1
ATOM 631 C CA . ILE A 1 83 ? 1.595 -2.633 6.836 1.00 84.69 83 ILE A CA 1
ATOM 632 C C . ILE A 1 83 ? 2.122 -3.864 7.568 1.00 84.69 83 ILE A C 1
ATOM 634 O O . ILE A 1 83 ? 1.657 -4.174 8.663 1.00 84.69 83 ILE A O 1
ATOM 638 N N . LEU A 1 84 ? 3.101 -4.551 6.973 1.00 83.50 84 LEU A N 1
ATOM 639 C CA . LEU A 1 84 ? 3.802 -5.672 7.599 1.00 83.50 84 LEU A CA 1
ATOM 640 C C . LEU A 1 84 ? 5.305 -5.414 7.597 1.00 83.50 84 LEU A C 1
ATOM 642 O O . LEU A 1 84 ? 5.938 -5.313 6.545 1.00 83.50 84 LEU A O 1
ATOM 646 N N . LEU A 1 85 ? 5.863 -5.341 8.802 1.00 84.00 85 LEU A N 1
ATOM 647 C CA . LEU A 1 85 ? 7.283 -5.159 9.075 1.00 84.00 85 LEU A CA 1
ATOM 648 C C . LEU A 1 85 ? 7.723 -6.191 10.122 1.00 84.00 85 LEU A C 1
ATOM 650 O O . LEU A 1 85 ? 6.882 -6.660 10.895 1.00 84.00 85 LEU A O 1
ATOM 654 N N . PRO A 1 86 ? 9.022 -6.534 10.198 1.00 83.50 86 PRO A N 1
ATOM 655 C CA . PRO A 1 86 ? 9.536 -7.364 11.281 1.00 83.50 86 PRO A CA 1
ATOM 656 C C . PRO A 1 86 ? 9.127 -6.804 12.649 1.00 83.50 86 PRO A C 1
ATOM 658 O O . PRO A 1 86 ? 9.153 -5.590 12.851 1.00 83.50 86 PRO A O 1
ATOM 661 N N . HIS A 1 87 ? 8.793 -7.680 13.600 1.00 77.62 87 HIS A N 1
ATOM 662 C CA . HIS A 1 87 ? 8.222 -7.307 14.903 1.00 77.62 87 HIS A CA 1
ATOM 663 C C . HIS A 1 87 ? 8.986 -6.173 15.614 1.00 77.62 87 HIS A C 1
ATOM 665 O O . HIS A 1 87 ? 8.391 -5.199 16.074 1.00 77.62 87 HIS A O 1
ATOM 671 N N . HIS A 1 88 ? 10.320 -6.259 15.636 1.00 77.12 88 HIS A N 1
ATOM 672 C CA . HIS A 1 88 ? 11.180 -5.255 16.267 1.00 77.12 88 HIS A CA 1
ATOM 673 C C . HIS A 1 88 ? 11.102 -3.870 15.598 1.00 77.12 88 HIS A C 1
ATOM 675 O O . HIS A 1 88 ? 11.286 -2.862 16.270 1.00 77.12 88 HIS A O 1
ATOM 681 N N . VAL A 1 89 ? 10.800 -3.811 14.297 1.00 85.69 89 VAL A N 1
ATOM 682 C CA . VAL A 1 89 ? 10.634 -2.562 13.536 1.00 85.69 89 VAL A CA 1
ATOM 683 C C . VAL A 1 89 ? 9.219 -2.011 13.693 1.00 85.69 89 VAL A C 1
ATOM 685 O O . VAL A 1 89 ? 9.047 -0.798 13.785 1.00 85.69 89 VAL A O 1
ATOM 688 N N . MET A 1 90 ? 8.208 -2.886 13.759 1.00 85.00 90 MET A N 1
ATOM 689 C CA . MET A 1 90 ? 6.801 -2.483 13.865 1.00 85.00 90 MET A CA 1
ATOM 690 C C . MET A 1 90 ? 6.553 -1.588 15.088 1.00 85.00 90 MET A C 1
ATOM 692 O O . MET A 1 90 ? 5.882 -0.565 14.978 1.00 85.00 90 MET A O 1
ATOM 696 N N . ARG A 1 91 ? 7.158 -1.910 16.239 1.00 82.69 91 ARG A N 1
ATOM 697 C CA . ARG A 1 91 ? 7.022 -1.105 17.465 1.00 82.69 91 ARG A CA 1
ATOM 698 C C . ARG A 1 91 ? 7.577 0.316 17.291 1.00 82.69 91 ARG A C 1
ATOM 700 O O . ARG A 1 91 ? 6.913 1.286 17.651 1.00 82.69 91 ARG A O 1
ATOM 707 N N . SER A 1 92 ? 8.765 0.452 16.699 1.00 86.31 92 SER A N 1
ATOM 708 C CA . SER A 1 92 ? 9.364 1.762 16.406 1.00 86.31 92 SER A CA 1
ATOM 709 C C . SER A 1 92 ? 8.544 2.547 15.383 1.00 86.31 92 SER A C 1
ATOM 711 O O . SER A 1 92 ? 8.313 3.738 15.572 1.00 86.31 92 SER A O 1
ATOM 713 N N . PHE A 1 93 ? 8.057 1.878 14.336 1.00 85.75 93 PHE A N 1
ATOM 714 C CA . PHE A 1 93 ? 7.212 2.489 13.313 1.00 85.75 93 PHE A CA 1
ATOM 715 C C . PHE A 1 93 ? 5.924 3.074 13.903 1.00 85.75 93 PHE A C 1
ATOM 717 O O . PHE A 1 93 ? 5.585 4.225 13.628 1.00 85.75 93 PHE A O 1
ATOM 724 N N . LEU A 1 94 ? 5.236 2.317 14.760 1.00 84.19 94 LEU A N 1
ATOM 725 C CA . LEU A 1 94 ? 4.023 2.789 15.422 1.00 84.19 94 LEU A CA 1
ATOM 726 C C . LEU A 1 94 ? 4.302 3.976 16.355 1.00 84.19 94 LEU A C 1
ATOM 728 O O . LEU A 1 94 ? 3.535 4.935 16.358 1.00 84.19 94 LEU A O 1
ATOM 732 N N . SER A 1 95 ? 5.414 3.955 17.099 1.00 82.00 95 SER A N 1
ATOM 733 C CA . SER A 1 95 ? 5.808 5.086 17.950 1.00 82.00 95 SER A CA 1
ATOM 734 C C . SER A 1 95 ? 5.993 6.375 17.141 1.00 82.00 95 SER A C 1
ATOM 736 O O . SER A 1 95 ? 5.474 7.422 17.527 1.00 82.00 95 SER A O 1
ATOM 738 N N . GLU A 1 96 ? 6.676 6.305 15.996 1.00 87.38 96 GLU A N 1
ATOM 739 C CA . GLU A 1 96 ? 6.850 7.462 15.110 1.00 87.38 96 GLU A CA 1
ATOM 740 C C . GLU A 1 96 ? 5.526 7.916 14.481 1.00 87.38 96 GLU A C 1
ATOM 742 O O . GLU A 1 96 ? 5.247 9.114 14.430 1.00 87.38 96 GLU A O 1
ATOM 747 N N . LEU A 1 97 ? 4.661 6.982 14.071 1.00 85.38 97 LEU A N 1
ATOM 748 C CA . LEU A 1 97 ? 3.331 7.320 13.555 1.00 85.38 97 LEU A CA 1
ATOM 749 C C . LEU A 1 97 ? 2.491 8.099 14.568 1.00 85.38 97 LEU A C 1
ATOM 751 O O . LEU A 1 97 ? 1.832 9.071 14.195 1.00 85.38 97 LEU A O 1
ATOM 755 N N . VAL A 1 98 ? 2.503 7.698 15.840 1.00 82.31 98 VAL A N 1
ATOM 756 C CA . VAL A 1 98 ? 1.728 8.391 16.876 1.00 82.31 98 VAL A CA 1
ATOM 757 C C . VAL A 1 98 ? 2.252 9.812 17.091 1.00 82.31 98 VAL A C 1
ATOM 759 O O . VAL A 1 98 ? 1.459 10.753 17.116 1.00 82.31 98 VAL A O 1
ATOM 762 N N . LYS A 1 99 ? 3.580 9.993 17.132 1.00 82.94 99 LYS A N 1
ATOM 763 C CA . LYS A 1 99 ? 4.203 11.325 17.227 1.00 82.94 99 LYS A CA 1
ATOM 764 C C . LYS A 1 99 ? 3.777 12.240 16.077 1.00 82.94 99 LYS A C 1
ATOM 766 O O . LYS A 1 99 ? 3.464 13.402 16.305 1.00 82.94 99 LYS A O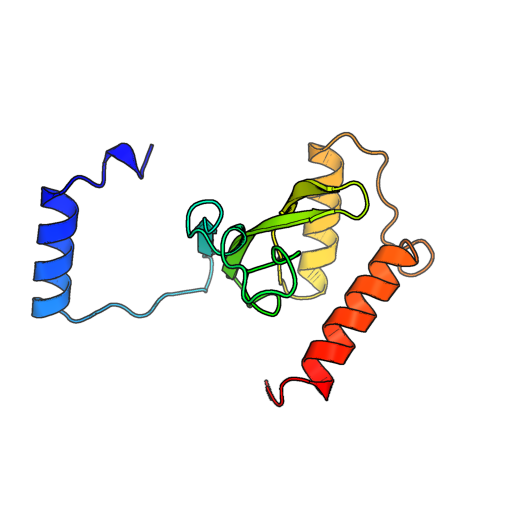 1
ATOM 771 N N . ILE A 1 100 ? 3.746 11.720 14.848 1.00 83.81 100 ILE A N 1
ATOM 772 C CA . ILE A 1 100 ? 3.371 12.493 13.652 1.00 83.81 100 ILE A CA 1
ATOM 773 C C . ILE A 1 100 ? 1.873 12.829 13.647 1.00 83.81 100 ILE A C 1
ATOM 775 O O . ILE A 1 100 ? 1.472 13.871 13.131 1.00 83.81 100 ILE A O 1
ATOM 779 N N . THR A 1 101 ? 1.035 11.961 14.217 1.00 79.31 101 THR A N 1
ATOM 780 C CA . THR A 1 101 ? -0.427 12.105 14.177 1.00 79.31 101 THR A CA 1
ATOM 781 C C . THR A 1 101 ? -1.022 12.880 15.358 1.00 79.31 101 THR A C 1
ATOM 783 O O . THR A 1 101 ? -2.238 13.055 15.383 1.00 79.31 101 THR A O 1
ATOM 786 N N . ASN A 1 102 ? -0.203 13.401 16.288 1.00 64.12 102 ASN A N 1
ATOM 787 C CA . ASN A 1 102 ? -0.639 14.194 17.456 1.00 64.12 102 ASN A CA 1
ATOM 788 C C . ASN A 1 102 ? -1.764 13.529 18.276 1.00 64.12 102 ASN A C 1
ATOM 790 O O . ASN A 1 102 ? -2.575 14.204 18.908 1.00 64.12 102 ASN A O 1
ATOM 794 N N . LYS A 1 103 ? -1.829 12.197 18.261 1.00 57.34 103 LYS A N 1
ATOM 795 C CA . LYS A 1 103 ? -2.623 11.438 19.226 1.00 57.34 103 LYS A CA 1
ATOM 796 C C . LYS A 1 103 ? -1.757 11.211 20.458 1.00 57.34 103 LYS A C 1
ATOM 798 O O . LYS A 1 103 ? -0.537 11.098 20.322 1.00 57.34 103 LYS A O 1
ATOM 803 N N . ASP A 1 104 ? -2.375 11.163 21.638 1.00 58.25 104 ASP A N 1
ATOM 804 C CA . ASP A 1 104 ? -1.673 10.766 22.860 1.00 58.25 104 ASP A CA 1
ATOM 805 C C . ASP A 1 104 ? -0.836 9.508 22.577 1.00 58.25 104 ASP A C 1
ATOM 807 O O . ASP A 1 104 ? -1.310 8.631 21.841 1.00 58.25 104 ASP A O 1
ATOM 811 N N . PRO A 1 105 ? 0.413 9.425 23.079 1.00 53.91 105 PRO A N 1
ATOM 812 C CA . PRO A 1 105 ? 1.286 8.291 22.817 1.00 53.91 105 PRO A CA 1
ATOM 813 C C . PRO A 1 105 ? 0.544 6.998 23.157 1.00 53.91 105 PRO A C 1
ATOM 815 O O . PRO A 1 105 ? 0.257 6.735 24.322 1.00 53.91 105 PRO A O 1
ATOM 818 N N . MET A 1 106 ? 0.210 6.209 22.129 1.00 55.69 106 MET A N 1
ATOM 819 C CA . MET A 1 106 ? -0.349 4.879 22.315 1.00 55.69 106 MET A CA 1
ATOM 820 C C . MET A 1 106 ? 0.730 4.089 23.052 1.00 55.69 106 MET A C 1
ATOM 822 O O . MET A 1 106 ? 1.821 3.885 22.511 1.00 55.69 106 MET A O 1
ATOM 826 N N . ASP A 1 107 ? 0.468 3.717 24.301 1.00 58.66 107 ASP A N 1
ATOM 827 C CA . ASP A 1 107 ? 1.372 2.848 25.038 1.00 58.66 107 ASP A CA 1
ATOM 828 C C . ASP A 1 107 ? 1.270 1.445 24.430 1.00 58.66 107 ASP A C 1
ATOM 830 O O . ASP A 1 107 ? 0.264 0.754 24.553 1.00 58.66 107 ASP A O 1
ATOM 834 N N . LEU A 1 108 ? 2.303 1.079 23.673 1.00 57.38 108 LEU A N 1
ATOM 835 C CA . LEU A 1 108 ? 2.421 -0.194 22.961 1.00 57.38 108 LEU A CA 1
ATOM 836 C C . LEU A 1 108 ? 3.354 -1.162 23.699 1.00 57.38 108 LEU A C 1
ATOM 838 O O . LEU A 1 108 ? 3.941 -2.056 23.081 1.00 57.38 108 LEU A O 1
ATOM 842 N N . SER A 1 109 ? 3.554 -0.957 25.004 1.00 59.56 109 SER A N 1
ATOM 843 C CA . SER A 1 109 ? 4.056 -2.023 25.864 1.00 59.56 109 SER A CA 1
ATOM 844 C C . SER A 1 109 ? 3.059 -3.182 25.856 1.00 59.56 109 SER A C 1
ATOM 846 O O . SER A 1 109 ? 1.850 -2.976 25.745 1.00 59.56 109 SER A O 1
ATOM 848 N N . ASP A 1 110 ? 3.561 -4.413 25.960 1.00 58.53 110 ASP A N 1
ATOM 849 C CA . ASP A 1 110 ? 2.719 -5.617 25.910 1.00 58.53 110 ASP A CA 1
ATOM 850 C C . ASP A 1 110 ? 1.655 -5.630 27.035 1.00 58.53 110 ASP A C 1
ATOM 852 O O . ASP A 1 110 ? 0.647 -6.321 26.929 1.00 58.53 110 ASP A O 1
ATOM 856 N N . GLU A 1 111 ? 1.846 -4.814 28.079 1.00 63.00 111 GLU A N 1
ATOM 857 C CA . GLU A 1 111 ? 0.930 -4.630 29.211 1.00 63.00 111 GLU A CA 1
ATOM 858 C C . GLU A 1 111 ? -0.204 -3.619 28.944 1.00 63.00 111 GLU A C 1
ATOM 860 O O . GLU A 1 111 ? -1.272 -3.747 29.538 1.00 63.00 111 GLU A O 1
ATOM 865 N N . ASN A 1 112 ? -0.006 -2.645 28.045 1.00 55.44 112 ASN A N 1
ATOM 866 C CA . ASN A 1 112 ? -0.957 -1.551 27.782 1.00 55.44 112 ASN A CA 1
ATOM 867 C C . ASN A 1 112 ? -1.464 -1.500 26.330 1.00 55.44 112 ASN A C 1
ATOM 869 O O . ASN A 1 112 ? -2.221 -0.592 25.967 1.00 55.44 112 ASN A O 1
ATOM 873 N N . MET A 1 113 ? -1.090 -2.479 25.496 1.00 55.47 113 MET A N 1
ATOM 874 C CA . MET A 1 113 ? -1.543 -2.543 24.110 1.00 55.47 113 MET A CA 1
ATOM 875 C C . MET A 1 113 ? -3.083 -2.633 24.053 1.00 55.47 113 MET A C 1
ATOM 877 O O . MET A 1 113 ? -3.680 -3.446 24.762 1.00 55.47 113 MET A O 1
ATOM 881 N N . PRO A 1 11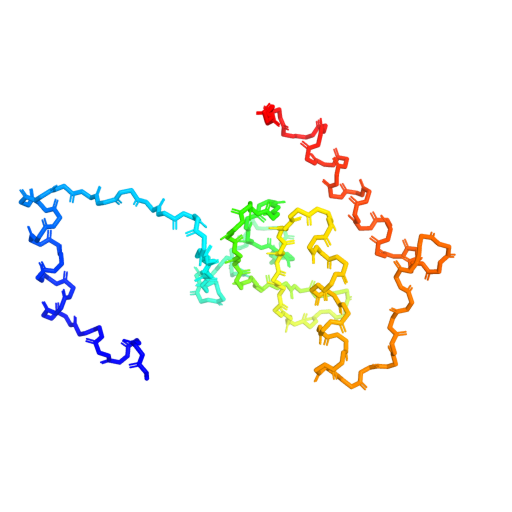4 ? -3.765 -1.829 23.213 1.00 57.72 114 PRO A N 1
ATOM 882 C CA . PRO A 1 114 ? -5.223 -1.812 23.184 1.00 57.72 114 PRO A CA 1
ATOM 883 C C . PRO A 1 114 ? -5.754 -3.188 22.799 1.00 57.72 114 PRO A C 1
ATOM 885 O O . PRO A 1 114 ? -5.342 -3.732 21.774 1.00 57.72 114 PRO A O 1
ATOM 888 N N . ASN A 1 115 ? -6.716 -3.717 23.558 1.00 48.19 115 ASN A N 1
ATOM 889 C CA . ASN A 1 115 ? -7.323 -5.026 23.286 1.00 48.19 115 ASN A CA 1
ATOM 890 C C . ASN A 1 115 ? -7.828 -5.163 21.839 1.00 48.19 115 ASN A C 1
ATOM 892 O O . ASN A 1 115 ? -7.800 -6.253 21.284 1.00 48.19 115 ASN A O 1
ATOM 896 N N . SER A 1 116 ? -8.243 -4.064 21.198 1.00 47.72 116 SER A N 1
ATOM 897 C CA . SER A 1 116 ? -8.639 -4.042 19.784 1.00 47.72 116 SER A CA 1
ATOM 898 C C . SER A 1 116 ? -7.472 -4.255 18.814 1.00 47.72 116 SER A C 1
ATOM 900 O O . SER A 1 116 ? -7.649 -4.881 17.775 1.00 47.72 116 SER A O 1
ATOM 902 N N . LEU A 1 117 ? -6.278 -3.766 19.150 1.00 48.47 117 LEU A N 1
ATOM 903 C CA . LEU A 1 117 ? -5.046 -3.924 18.375 1.00 48.47 117 LEU A CA 1
ATOM 904 C C . LEU A 1 117 ? -4.427 -5.307 18.600 1.00 48.47 117 LEU A C 1
ATOM 906 O O . LEU A 1 117 ? -4.008 -5.938 17.635 1.00 48.47 117 LEU A O 1
ATOM 910 N N . VAL A 1 118 ? -4.450 -5.806 19.843 1.00 54.03 118 VAL A N 1
ATOM 911 C CA . VAL A 1 118 ? -4.086 -7.195 20.177 1.00 54.03 118 VAL A CA 1
ATOM 912 C C . VAL A 1 118 ? -5.002 -8.159 19.431 1.00 54.03 118 VAL A C 1
ATOM 914 O O . VAL A 1 118 ? -4.513 -8.986 18.673 1.00 54.03 118 VAL A O 1
ATOM 917 N N . ALA A 1 119 ? -6.322 -7.989 19.542 1.00 43.94 119 ALA A N 1
ATOM 918 C CA . ALA A 1 119 ? -7.292 -8.829 18.850 1.00 43.94 119 ALA A CA 1
ATOM 919 C C . ALA A 1 119 ? -7.169 -8.722 17.326 1.00 43.94 119 ALA A C 1
ATOM 921 O O . ALA A 1 119 ? -7.325 -9.727 16.640 1.00 43.94 119 ALA A O 1
ATOM 922 N N . PHE A 1 120 ? -6.858 -7.545 16.773 1.00 54.56 120 PHE A N 1
ATOM 923 C CA . PHE A 1 120 ? -6.595 -7.397 15.341 1.00 54.56 120 PHE A CA 1
ATOM 924 C C . PHE A 1 120 ? -5.338 -8.164 14.919 1.00 54.56 120 PHE A C 1
ATOM 926 O O . PHE A 1 120 ? -5.388 -8.911 13.948 1.00 54.56 120 PHE A O 1
ATOM 933 N N . ILE A 1 121 ? -4.23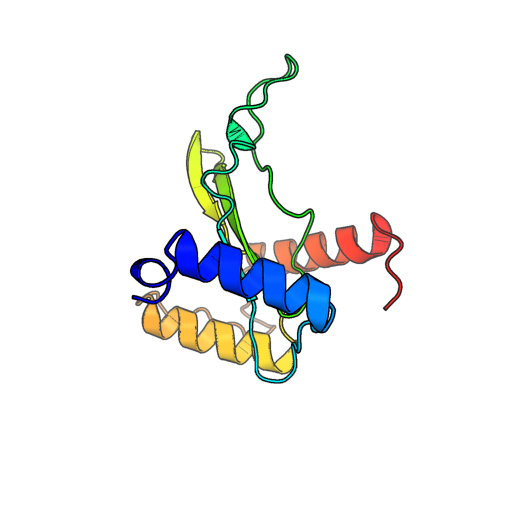3 -8.041 15.661 1.00 53.72 121 ILE A N 1
ATOM 934 C CA . ILE A 1 121 ? -2.992 -8.773 15.382 1.00 53.72 121 ILE A CA 1
ATOM 935 C C . ILE A 1 121 ? -3.214 -10.279 15.536 1.00 53.72 121 ILE A C 1
ATOM 937 O O . ILE A 1 121 ? -2.834 -11.028 14.645 1.00 53.72 121 ILE A O 1
ATOM 941 N N . GLU A 1 122 ? -3.870 -10.733 16.602 1.00 50.69 122 GLU A N 1
ATOM 942 C CA . GLU A 1 122 ? -4.184 -12.146 16.833 1.00 50.69 122 GLU A CA 1
ATOM 943 C C . GLU A 1 122 ? -5.135 -12.703 15.776 1.00 50.69 122 GLU A C 1
ATOM 945 O O . GLU A 1 122 ? -4.906 -13.799 15.278 1.00 50.69 122 GLU A O 1
ATOM 950 N N . THR A 1 123 ? -6.157 -11.945 15.371 1.00 43.84 123 THR A N 1
ATOM 951 C CA . THR A 1 123 ? -7.095 -12.357 14.316 1.00 43.84 123 THR A CA 1
ATOM 952 C C . THR A 1 123 ? -6.392 -12.419 12.967 1.00 43.84 123 THR A C 1
ATOM 954 O O . THR A 1 123 ? -6.554 -13.395 12.243 1.00 43.84 123 THR A O 1
ATOM 957 N N . VAL A 1 124 ? -5.563 -11.427 12.630 1.00 51.72 124 VAL A N 1
ATOM 958 C CA . VAL A 1 124 ? -4.771 -11.435 11.393 1.00 51.72 124 VAL A CA 1
ATOM 959 C C . VAL A 1 124 ? -3.768 -12.588 11.411 1.00 51.72 124 VAL A C 1
ATOM 961 O O . VAL A 1 124 ? -3.685 -13.324 10.435 1.00 51.72 124 VAL A O 1
ATOM 964 N N . MET A 1 125 ? -3.064 -12.815 12.522 1.00 49.34 125 MET A N 1
ATOM 965 C CA . MET A 1 125 ? -2.137 -13.939 12.684 1.00 49.34 125 MET A CA 1
ATOM 966 C C . MET A 1 125 ? -2.863 -15.288 12.632 1.00 49.34 125 MET A C 1
ATOM 968 O O . MET A 1 125 ? -2.356 -16.230 12.035 1.00 49.34 125 MET A O 1
ATOM 972 N N . TRP A 1 126 ? -4.059 -15.401 13.209 1.00 51.41 126 TRP A N 1
ATOM 973 C CA . TRP A 1 126 ? -4.873 -16.614 13.159 1.00 51.41 126 TRP A CA 1
ATOM 974 C C . TRP A 1 126 ? -5.386 -16.889 11.743 1.00 51.41 126 TRP A C 1
ATOM 976 O O . TRP A 1 126 ? -5.261 -18.015 11.272 1.00 51.41 126 TRP A O 1
ATOM 986 N N . VAL A 1 127 ? -5.888 -15.874 11.031 1.00 44.94 127 VAL A N 1
ATOM 987 C CA . VAL A 1 127 ? -6.325 -15.997 9.629 1.00 44.94 127 VAL A CA 1
ATOM 988 C C . VAL A 1 127 ? -5.147 -16.359 8.725 1.00 44.94 127 VAL A C 1
ATOM 990 O O . VAL A 1 127 ? -5.273 -17.247 7.885 1.00 44.94 127 VAL A O 1
ATOM 993 N N . VAL A 1 128 ? -3.985 -15.731 8.915 1.00 51.97 128 VAL A N 1
ATOM 994 C CA . VAL A 1 128 ? -2.773 -16.056 8.150 1.00 51.97 128 VAL A CA 1
ATOM 995 C C . VAL A 1 128 ? -2.309 -17.487 8.427 1.00 51.97 128 VAL A C 1
ATOM 997 O O . VAL A 1 128 ? -1.938 -18.171 7.486 1.00 51.97 128 VAL A O 1
ATOM 1000 N N . ASN A 1 129 ? -2.372 -17.966 9.672 1.00 43.34 129 ASN A N 1
ATOM 1001 C CA . ASN A 1 129 ? -1.871 -19.297 10.032 1.00 43.34 129 ASN A CA 1
ATOM 1002 C C . ASN A 1 129 ? -2.872 -20.447 9.808 1.00 43.34 129 ASN A C 1
ATOM 1004 O O . ASN A 1 129 ? -2.436 -21.589 9.702 1.00 43.34 129 ASN A O 1
ATOM 1008 N N . ASN A 1 130 ? -4.185 -20.185 9.768 1.00 39.91 130 ASN A N 1
ATOM 1009 C CA . ASN A 1 130 ? -5.218 -21.229 9.643 1.00 39.91 130 ASN A CA 1
ATOM 1010 C C . ASN A 1 130 ? -6.052 -21.162 8.358 1.00 39.91 130 ASN A C 1
ATOM 1012 O O . ASN A 1 130 ? -6.695 -22.153 8.020 1.00 39.91 130 ASN A O 1
ATOM 1016 N N . LEU A 1 131 ? -6.103 -20.019 7.665 1.00 39.41 131 LEU A N 1
ATOM 1017 C CA . LEU A 1 131 ? -6.948 -19.852 6.476 1.00 39.41 131 LEU A CA 1
ATOM 1018 C C . LEU A 1 131 ? -6.157 -19.861 5.165 1.00 39.41 131 LEU A C 1
ATOM 1020 O O . LEU A 1 131 ? -6.714 -20.169 4.113 1.00 39.41 131 LEU A O 1
ATOM 1024 N N . PHE A 1 132 ? -4.864 -19.549 5.221 1.00 40.12 132 PHE A N 1
ATOM 1025 C CA . PHE A 1 132 ? -3.968 -19.605 4.077 1.00 40.12 132 PHE A CA 1
ATOM 1026 C C . PHE A 1 132 ? -2.772 -20.477 4.463 1.00 40.12 132 PHE A C 1
ATOM 1028 O O . PHE A 1 132 ? -1.984 -20.085 5.311 1.00 40.12 132 PHE A O 1
ATOM 1035 N N . ASP A 1 133 ? -2.633 -21.660 3.859 1.00 35.47 133 ASP A N 1
ATOM 1036 C CA . ASP A 1 133 ? -1.472 -22.561 4.001 1.00 35.47 133 ASP A CA 1
ATOM 1037 C C . ASP A 1 133 ? -0.189 -21.921 3.412 1.00 35.47 133 ASP A C 1
ATOM 1039 O O . ASP A 1 133 ? 0.439 -22.431 2.483 1.00 35.47 133 ASP A O 1
ATOM 1043 N N . ILE A 1 134 ? 0.207 -20.748 3.902 1.00 38.31 134 ILE A N 1
ATOM 1044 C CA . ILE A 1 134 ? 1.410 -20.039 3.479 1.00 38.31 134 ILE A CA 1
ATOM 1045 C C . ILE A 1 134 ? 2.472 -20.316 4.536 1.00 38.31 134 ILE A C 1
ATOM 1047 O O . ILE A 1 134 ? 2.626 -19.594 5.519 1.00 38.31 134 ILE A O 1
ATOM 1051 N N . LYS A 1 135 ? 3.204 -21.411 4.323 1.00 29.61 135 LYS A N 1
ATOM 1052 C CA . LYS A 1 135 ? 4.468 -21.660 5.017 1.00 29.61 135 LYS A CA 1
ATOM 1053 C C . LYS A 1 135 ? 5.481 -20.604 4.571 1.00 29.61 135 LYS A C 1
ATOM 1055 O O . LYS A 1 135 ? 5.756 -20.503 3.375 1.00 29.61 135 LYS A O 1
ATOM 1060 N N . PHE A 1 136 ? 6.005 -19.838 5.527 1.00 40.44 136 PHE A N 1
ATOM 1061 C CA . PHE A 1 136 ? 7.262 -19.110 5.349 1.00 40.44 136 PHE A CA 1
ATOM 1062 C C . PHE A 1 136 ? 8.437 -20.088 5.272 1.00 40.44 136 PHE A C 1
ATOM 1064 O O . PHE A 1 136 ? 8.389 -21.123 5.980 1.00 40.44 136 PHE A O 1
#

Secondary structure (DSSP, 8-state):
--GGG--HHHHHHHHHHHHHH-PPPP--TT--EEEE-TTS-GGG--SSS-S-SB-S-SS-BBTEEEEEEEE-TTS-EEEE---B--HHHHHHHHHHHHHHHTS-----STTT--HHHHHHHHHHHHHHHHTS----

pLDDT: mean 74.64, std 16.29, range [29.61, 96.19]